Protein AF-A0A077SKL1-F1 (afdb_monomer)

Radius of gyration: 26.71 Å; Cα contacts (8 Å, |Δi|>4): 174; chains: 1; bounding box: 67×35×98 Å

Nearest PDB structures (foldseek):
  1xg5-assembly2_A  TM=5.341E-01  e=1.442E+00  Homo sapiens
  6cdw-assembly1_A  TM=3.557E-01  e=3.186E+00  Legionella pneumophila s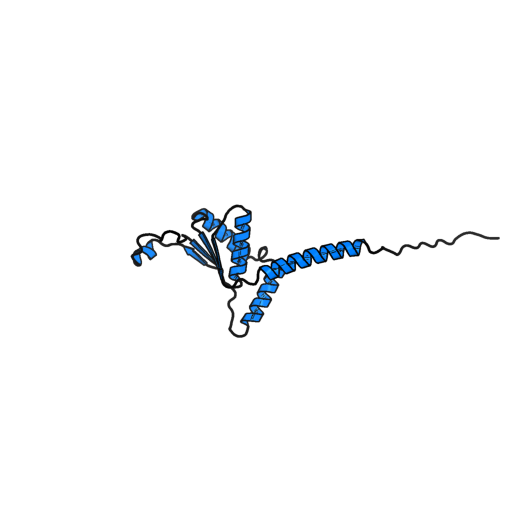ubsp. pneumophila str. Philadelphia 1
  4fc7-assembly1_D  TM=5.049E-01  e=9.794E+00  Homo sapiens

pLDDT: mean 76.91, std 17.34, range [35.03, 97.06]

Secondary structure (DSSP, 8-state):
-EEEE--HHHHHHTT--SPPTT--SEEEEE------TTTHHHHHHHHHHHHHHHTGGGSHHHHHHHHHHHHHHHHH-GGGEEEEEETHHHHHHHHHHHHHHTTT---EEEEES---HHHHHHHHHHHHHHHHHHHHHHTTS---------------

Structure (mmCIF, N/CA/C/O backbone):
data_AF-A0A077SKL1-F1
#
_entry.id   AF-A0A077SKL1-F1
#
loop_
_atom_site.group_PDB
_atom_site.id
_atom_site.type_symbol
_atom_site.label_atom_id
_atom_site.label_alt_id
_atom_site.label_comp_id
_atom_site.label_asym_id
_atom_site.label_entity_id
_atom_site.label_seq_id
_atom_site.pdbx_PDB_ins_code
_atom_site.Cartn_x
_atom_site.Cartn_y
_atom_site.Cartn_z
_atom_site.occupancy
_atom_site.B_iso_or_equiv
_atom_site.auth_seq_id
_atom_site.auth_comp_id
_atom_site.auth_asym_id
_atom_site.auth_atom_id
_atom_site.pdbx_PDB_model_num
ATOM 1 N N . GLY A 1 1 ? 4.572 4.914 1.305 1.00 86.12 1 GLY A N 1
ATOM 2 C CA . GLY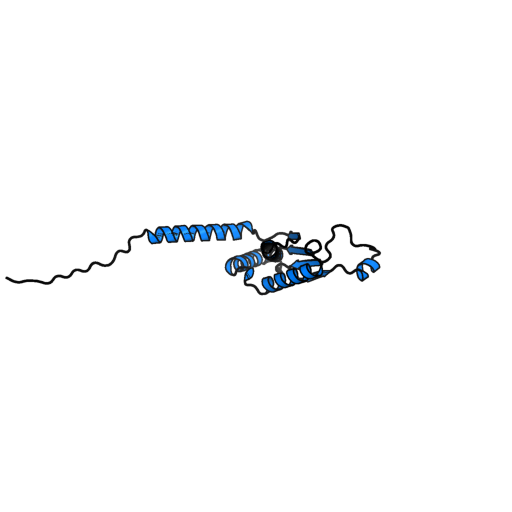 A 1 1 ? 4.305 3.812 0.363 1.00 86.12 1 GLY A CA 1
ATOM 3 C C . GLY A 1 1 ? 4.902 4.177 -0.973 1.00 86.12 1 GLY A C 1
ATOM 4 O O . GLY A 1 1 ? 5.556 5.210 -1.044 1.00 86.12 1 GLY A O 1
ATOM 5 N N . ALA A 1 2 ? 4.683 3.362 -1.992 1.00 93.50 2 ALA A N 1
ATOM 6 C CA . ALA A 1 2 ? 5.083 3.644 -3.366 1.00 93.50 2 ALA A CA 1
ATOM 7 C C . ALA A 1 2 ? 3.962 3.228 -4.323 1.00 93.50 2 ALA A C 1
ATOM 9 O O . ALA A 1 2 ? 3.214 2.302 -4.012 1.00 93.50 2 ALA A O 1
ATOM 10 N N . ILE A 1 3 ? 3.860 3.906 -5.464 1.00 94.19 3 ILE A N 1
ATOM 11 C CA . ILE A 1 3 ? 3.036 3.471 -6.593 1.00 94.19 3 ILE A CA 1
ATOM 12 C C . ILE A 1 3 ? 4.001 2.925 -7.639 1.00 94.19 3 ILE A C 1
ATOM 14 O O . ILE A 1 3 ? 4.903 3.635 -8.078 1.00 94.19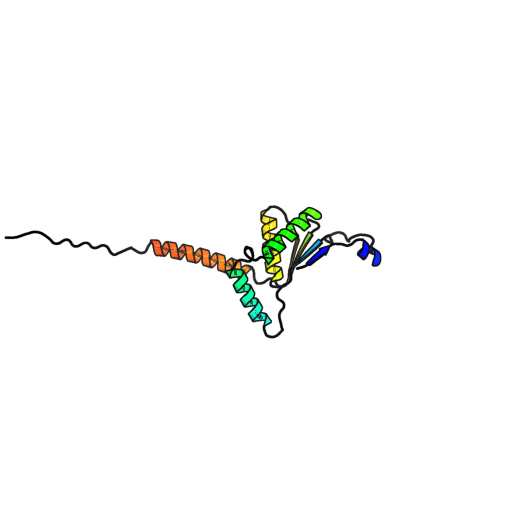 3 ILE A O 1
ATOM 18 N N . LEU A 1 4 ? 3.833 1.658 -7.990 1.00 93.25 4 LEU A N 1
ATOM 19 C CA . LEU A 1 4 ? 4.620 0.979 -9.011 1.00 93.25 4 LEU A CA 1
ATOM 20 C C . LEU A 1 4 ? 3.748 0.872 -10.254 1.00 93.25 4 LEU A C 1
ATOM 22 O O . LEU A 1 4 ? 2.787 0.107 -10.253 1.00 93.25 4 LEU A O 1
ATOM 26 N N . GLU A 1 5 ? 4.043 1.668 -11.276 1.00 93.19 5 GLU A N 1
ATOM 27 C CA . GLU A 1 5 ? 3.313 1.648 -12.542 1.00 93.19 5 GLU A CA 1
ATOM 28 C C . GLU A 1 5 ? 4.036 0.766 -13.567 1.00 93.19 5 GLU A C 1
ATOM 30 O O . GLU A 1 5 ? 5.263 0.690 -13.591 1.00 93.19 5 GLU A O 1
ATOM 35 N N . TRP A 1 6 ? 3.270 0.105 -14.433 1.00 86.94 6 TRP A N 1
ATOM 36 C CA . TRP A 1 6 ? 3.812 -0.622 -15.573 1.00 86.94 6 TRP A CA 1
ATOM 37 C C . TRP A 1 6 ? 4.412 0.363 -16.576 1.00 86.94 6 TRP A C 1
ATOM 39 O O . TRP A 1 6 ? 3.680 1.068 -17.279 1.00 86.94 6 TRP A O 1
ATOM 49 N N . ASP A 1 7 ? 5.736 0.358 -16.679 1.00 86.62 7 ASP A N 1
ATOM 50 C CA . ASP A 1 7 ? 6.466 1.126 -17.676 1.00 86.62 7 ASP A CA 1
ATOM 51 C C . ASP A 1 7 ? 6.728 0.273 -18.925 1.00 86.62 7 ASP A C 1
ATOM 53 O O . ASP A 1 7 ? 7.430 -0.739 -18.891 1.00 86.62 7 ASP A O 1
ATOM 57 N N . ARG A 1 8 ? 6.154 0.698 -20.057 1.00 80.94 8 ARG A N 1
ATOM 58 C CA . ARG A 1 8 ? 6.358 0.036 -21.352 1.00 80.94 8 ARG A CA 1
ATOM 59 C C . ARG A 1 8 ? 7.793 0.179 -21.852 1.00 80.94 8 ARG A C 1
ATOM 61 O O . ARG A 1 8 ? 8.277 -0.742 -22.498 1.00 80.94 8 ARG A O 1
ATOM 68 N N . SER A 1 9 ? 8.454 1.299 -21.577 1.00 80.94 9 SER A N 1
ATOM 69 C CA . SER A 1 9 ? 9.823 1.549 -22.033 1.00 80.94 9 SER A CA 1
ATOM 70 C C . SER A 1 9 ? 10.808 0.644 -21.299 1.00 80.94 9 SER A C 1
ATOM 72 O O . SER A 1 9 ? 11.635 -0.000 -21.940 1.00 80.94 9 SER A O 1
ATOM 74 N N . ALA A 1 10 ? 10.661 0.523 -19.975 1.00 80.69 10 ALA A N 1
ATOM 75 C CA . ALA A 1 10 ? 11.437 -0.422 -19.174 1.00 80.69 10 ALA A CA 1
ATOM 76 C C . ALA A 1 10 ? 11.170 -1.880 -19.588 1.00 80.69 10 ALA A C 1
ATOM 78 O O . ALA A 1 10 ? 12.108 -2.640 -19.791 1.00 80.69 10 ALA A O 1
ATOM 79 N N . ALA A 1 11 ? 9.905 -2.256 -19.811 1.00 81.19 11 ALA A N 1
ATOM 80 C CA . ALA A 1 11 ? 9.553 -3.607 -20.254 1.00 81.19 11 ALA A CA 1
ATOM 81 C C . ALA A 1 11 ? 10.190 -3.983 -21.606 1.00 81.19 11 ALA A C 1
ATOM 83 O O . ALA A 1 11 ? 10.652 -5.109 -21.779 1.00 81.19 11 ALA A O 1
ATOM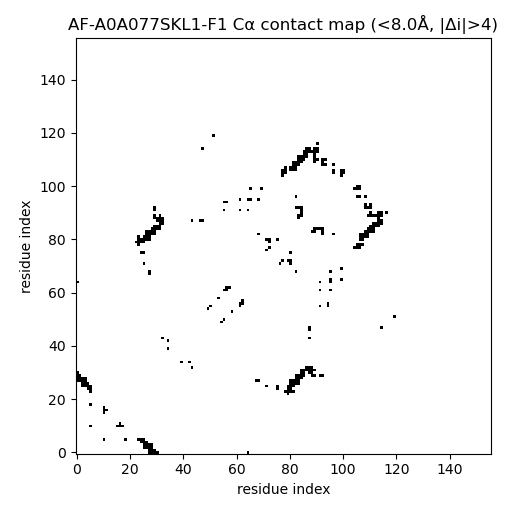 84 N N . LEU A 1 12 ? 10.255 -3.046 -22.559 1.00 81.31 12 LEU A N 1
ATOM 85 C CA . LEU A 1 12 ? 10.891 -3.281 -23.859 1.00 81.31 12 LEU A CA 1
ATOM 86 C C . LEU A 1 12 ? 12.411 -3.456 -23.757 1.00 81.31 12 LEU A C 1
ATOM 88 O O . LEU A 1 12 ? 12.966 -4.228 -24.538 1.00 81.31 12 LEU A O 1
ATOM 92 N N . ALA A 1 13 ? 13.070 -2.789 -22.803 1.00 82.69 13 ALA A N 1
ATOM 93 C CA . ALA A 1 13 ? 14.499 -2.983 -22.544 1.00 82.69 13 ALA A CA 1
ATOM 94 C C . ALA A 1 13 ? 14.814 -4.422 -22.091 1.00 82.69 13 ALA A C 1
ATOM 96 O O . ALA A 1 13 ? 15.864 -4.956 -22.439 1.00 82.69 13 ALA A O 1
ATOM 97 N N . ASP A 1 14 ? 13.861 -5.068 -21.415 1.00 81.81 14 ASP A N 1
ATOM 98 C CA . ASP A 1 14 ? 13.936 -6.467 -20.978 1.00 81.81 14 ASP A CA 1
ATOM 99 C C . ASP A 1 14 ? 13.301 -7.453 -21.985 1.00 81.81 14 ASP A C 1
ATOM 101 O O . ASP A 1 14 ? 13.015 -8.602 -21.646 1.00 81.81 14 ASP A O 1
ATOM 105 N N . PHE A 1 15 ? 13.047 -7.023 -23.230 1.00 81.38 15 PHE A N 1
ATOM 106 C CA . PHE A 1 15 ? 12.377 -7.806 -24.284 1.00 81.38 15 PHE A CA 1
ATOM 107 C C . PHE A 1 15 ? 10.959 -8.301 -23.925 1.00 81.38 15 PHE A C 1
ATOM 109 O O . PHE A 1 15 ? 10.426 -9.224 -24.549 1.00 81.38 15 PHE A O 1
ATOM 116 N N . ILE A 1 16 ? 10.292 -7.660 -22.963 1.00 81.75 16 ILE A N 1
ATOM 117 C CA . ILE A 1 16 ? 8.905 -7.950 -22.589 1.00 81.75 16 ILE A CA 1
ATOM 118 C C . ILE A 1 16 ? 7.970 -7.137 -23.493 1.00 81.75 16 ILE A C 1
ATOM 120 O O . ILE A 1 16 ? 7.620 -5.990 -23.217 1.00 81.75 16 ILE A O 1
ATOM 124 N N . LEU A 1 17 ? 7.548 -7.756 -24.598 1.00 74.69 17 LEU A N 1
ATOM 125 C CA . LEU A 1 17 ? 6.754 -7.106 -25.650 1.00 74.69 17 LEU A CA 1
ATOM 126 C C . LEU A 1 17 ? 5.348 -6.682 -25.189 1.00 74.69 17 LEU A C 1
ATOM 128 O O . LEU A 1 17 ? 4.796 -5.692 -25.668 1.00 74.69 17 LEU A O 1
ATOM 132 N N . MET A 1 18 ? 4.742 -7.441 -24.273 1.00 79.62 18 MET A N 1
ATOM 133 C CA . MET A 1 18 ? 3.385 -7.202 -23.782 1.00 79.62 18 MET A CA 1
ATOM 134 C C . MET A 1 18 ? 3.293 -7.488 -22.283 1.00 79.62 18 MET A C 1
ATOM 136 O O . MET A 1 18 ? 3.898 -8.434 -21.783 1.00 79.62 18 MET A O 1
ATOM 140 N N . ARG A 1 19 ? 2.496 -6.682 -21.566 1.00 84.88 19 ARG A N 1
ATOM 141 C CA . ARG A 1 19 ? 2.170 -6.933 -20.155 1.00 84.88 19 ARG A CA 1
ATOM 142 C C . ARG A 1 19 ? 1.509 -8.318 -20.035 1.00 84.88 19 ARG A C 1
ATOM 144 O O . ARG A 1 19 ? 0.530 -8.544 -20.751 1.00 84.88 19 ARG A O 1
ATOM 151 N N . PRO A 1 20 ? 1.975 -9.201 -19.132 1.00 83.31 20 PRO A N 1
ATOM 152 C CA . PRO A 1 20 ? 1.363 -10.509 -18.919 1.00 83.31 20 PRO A CA 1
ATOM 153 C C . PRO A 1 20 ? -0.139 -10.407 -18.632 1.00 83.31 20 PRO A C 1
ATOM 155 O O . PRO A 1 20 ? -0.596 -9.485 -17.948 1.00 83.31 20 PRO A O 1
ATOM 158 N N . SER A 1 21 ? -0.915 -11.365 -19.138 1.00 81.88 21 SER A N 1
ATOM 159 C CA . SER A 1 21 ? -2.351 -11.440 -18.868 1.00 81.88 21 SER A CA 1
ATOM 160 C C . SER A 1 21 ? -2.599 -11.577 -17.365 1.00 81.88 21 SER A C 1
ATOM 162 O O . SER A 1 21 ? -2.063 -12.483 -16.733 1.00 81.88 21 SER A O 1
ATOM 164 N N . GLY A 1 22 ? -3.411 -10.683 -16.799 1.00 82.19 22 GLY A N 1
ATOM 165 C CA . GLY A 1 22 ? -3.726 -10.669 -15.367 1.00 82.19 22 GLY A CA 1
ATOM 166 C C . GLY A 1 22 ? -2.765 -9.855 -14.494 1.00 82.19 22 GLY A C 1
ATOM 167 O O . GLY A 1 22 ? -3.073 -9.630 -13.331 1.00 82.19 22 GLY A O 1
ATOM 168 N N . ALA A 1 23 ? -1.645 -9.346 -15.023 1.00 87.81 23 ALA A N 1
ATOM 169 C CA . ALA A 1 23 ? -0.776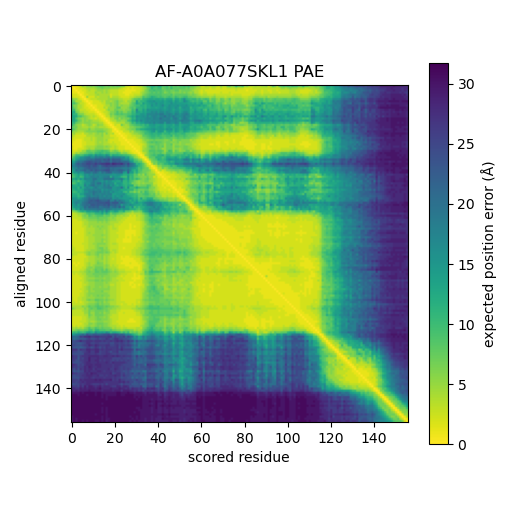 -8.460 -14.248 1.00 87.81 23 ALA A CA 1
ATOM 170 C C . ALA A 1 23 ? -1.409 -7.060 -14.096 1.00 87.81 23 ALA A C 1
ATOM 172 O O . ALA A 1 23 ? -1.885 -6.505 -15.092 1.00 87.81 23 ALA A O 1
ATOM 173 N N . PRO A 1 24 ? -1.390 -6.434 -12.906 1.00 92.50 24 PRO A N 1
ATOM 174 C CA . PRO A 1 24 ? -1.894 -5.073 -12.719 1.00 92.50 24 PRO A CA 1
ATOM 175 C C . PRO A 1 24 ? -1.035 -4.044 -13.479 1.00 92.50 24 PRO A C 1
ATOM 177 O O . PRO A 1 24 ? 0.148 -4.258 -13.735 1.00 92.50 24 PRO A O 1
ATOM 180 N N . ARG A 1 25 ? -1.628 -2.906 -13.860 1.00 93.25 25 ARG A N 1
ATOM 181 C CA . ARG A 1 25 ? -0.896 -1.733 -14.386 1.00 93.25 25 ARG A CA 1
ATOM 182 C C . ARG A 1 25 ? -0.305 -0.878 -13.291 1.00 93.25 25 ARG A C 1
ATOM 184 O O . ARG A 1 25 ? 0.648 -0.163 -13.572 1.00 93.25 25 ARG A O 1
ATOM 191 N N . ALA A 1 26 ? -0.889 -0.895 -12.102 1.00 95.69 26 ALA A N 1
ATOM 192 C CA . ALA A 1 26 ? -0.368 -0.144 -10.981 1.00 95.69 26 ALA A CA 1
ATOM 193 C C . ALA A 1 26 ? -0.528 -0.922 -9.679 1.00 95.69 26 ALA A C 1
ATOM 195 O O . ALA A 1 26 ? -1.574 -1.520 -9.421 1.00 95.69 26 ALA A O 1
ATOM 196 N N . VAL A 1 27 ? 0.509 -0.876 -8.850 1.00 96.50 27 VAL A N 1
ATOM 197 C CA . VAL A 1 27 ? 0.509 -1.455 -7.509 1.00 96.50 27 VAL A CA 1
ATOM 198 C C . VAL A 1 27 ? 0.769 -0.355 -6.497 1.00 96.50 27 VAL A C 1
ATOM 200 O O . VAL A 1 27 ? 1.840 0.253 -6.495 1.00 96.50 27 VAL A O 1
ATOM 203 N N . LEU A 1 28 ? -0.187 -0.113 -5.604 1.00 96.81 28 LEU A N 1
ATOM 204 C CA . LEU A 1 28 ? 0.030 0.741 -4.441 1.00 96.81 28 LEU A CA 1
ATOM 205 C C . LEU A 1 28 ? 0.607 -0.105 -3.302 1.00 96.81 28 LEU A C 1
ATOM 207 O O . LEU A 1 28 ? -0.109 -0.857 -2.643 1.00 96.81 28 LEU A O 1
ATOM 211 N N . ALA A 1 29 ? 1.904 0.028 -3.048 1.00 96.19 29 ALA A N 1
ATOM 212 C CA . ALA A 1 29 ? 2.609 -0.692 -1.996 1.00 96.19 29 ALA A CA 1
ATOM 213 C C . ALA A 1 29 ? 2.719 0.157 -0.720 1.00 96.19 29 ALA A C 1
ATOM 215 O O . ALA A 1 29 ? 3.398 1.191 -0.670 1.00 96.19 29 ALA A O 1
ATOM 216 N N . LEU A 1 30 ? 2.072 -0.287 0.355 1.00 92.56 30 LEU A N 1
ATOM 217 C CA . LEU A 1 30 ? 2.107 0.357 1.660 1.00 92.56 30 LEU A CA 1
ATOM 218 C C . LEU A 1 30 ? 3.129 -0.319 2.570 1.00 92.56 30 LEU A C 1
ATOM 220 O O . LEU A 1 30 ? 3.070 -1.508 2.883 1.00 92.56 30 LEU A O 1
ATOM 224 N N . ARG A 1 31 ? 4.086 0.488 3.020 1.00 87.44 31 ARG A N 1
ATOM 225 C CA . ARG A 1 31 ? 5.150 0.052 3.914 1.00 87.44 31 ARG A CA 1
ATOM 226 C C . ARG A 1 31 ? 4.610 -0.143 5.331 1.00 87.44 31 ARG A C 1
ATOM 228 O O . ARG A 1 31 ? 3.879 0.714 5.828 1.00 87.44 31 ARG A O 1
ATOM 235 N N . GLY A 1 32 ? 5.027 -1.227 5.981 1.00 79.69 32 GLY A N 1
ATOM 236 C CA . GLY A 1 32 ? 4.918 -1.373 7.431 1.00 79.69 32 GLY A CA 1
ATOM 237 C C . GLY A 1 32 ? 5.967 -0.557 8.193 1.00 79.69 32 GLY A C 1
ATOM 238 O O . GLY A 1 32 ? 6.658 0.289 7.621 1.00 79.69 32 GLY A O 1
ATOM 239 N N . THR A 1 33 ? 6.086 -0.811 9.491 1.00 70.62 33 THR A N 1
ATOM 240 C CA . THR A 1 33 ? 7.048 -0.136 10.372 1.00 70.62 33 THR A CA 1
ATOM 241 C C . THR A 1 33 ? 8.483 -0.546 10.036 1.00 70.62 33 THR A C 1
ATOM 243 O O . THR A 1 33 ? 8.755 -1.702 9.707 1.00 70.62 33 THR A O 1
ATOM 246 N N . LEU A 1 34 ? 9.412 0.412 10.086 1.00 62.25 34 LEU A N 1
ATOM 247 C CA . LEU A 1 34 ? 10.851 0.155 10.021 1.00 62.25 34 LEU A CA 1
ATOM 248 C C . LEU A 1 34 ? 11.336 -0.328 11.383 1.00 62.25 34 LEU A C 1
ATOM 250 O O . LEU A 1 34 ? 11.560 0.483 12.274 1.00 62.25 34 LEU A O 1
ATOM 254 N N . LEU A 1 35 ? 11.486 -1.636 11.543 1.00 57.41 35 LEU A N 1
ATOM 255 C CA . LEU A 1 35 ? 11.819 -2.229 12.833 1.00 57.41 35 LEU A CA 1
ATOM 256 C C . LEU A 1 35 ? 13.317 -2.541 12.915 1.00 57.41 35 LEU A C 1
ATOM 258 O O . LEU A 1 35 ? 13.875 -3.160 12.008 1.00 57.41 35 LEU A O 1
ATOM 262 N N . LYS A 1 36 ? 13.967 -2.142 14.015 1.00 56.16 36 LYS A N 1
ATOM 263 C CA . LYS A 1 36 ? 15.286 -2.664 14.409 1.00 56.16 36 LYS A CA 1
ATOM 264 C C . LYS A 1 36 ? 15.073 -3.945 15.228 1.00 56.16 36 LYS A C 1
ATOM 266 O O . LYS A 1 36 ? 14.157 -4.025 16.041 1.00 56.16 36 LYS A O 1
ATOM 271 N N . THR A 1 37 ? 15.925 -4.948 15.025 1.00 58.47 37 THR A N 1
ATOM 272 C CA . THR A 1 37 ? 15.742 -6.345 15.468 1.00 58.47 37 THR A CA 1
ATOM 273 C C . THR A 1 37 ? 15.326 -6.578 16.937 1.00 58.47 37 THR A C 1
ATOM 275 O O . THR A 1 37 ? 14.533 -7.492 17.155 1.00 58.47 37 THR A O 1
ATOM 278 N N . PRO A 1 38 ? 15.758 -5.798 17.953 1.00 61.56 38 PRO A N 1
ATOM 279 C CA . PRO A 1 38 ? 15.349 -6.073 19.335 1.00 61.56 38 PRO A CA 1
ATOM 280 C C . PRO A 1 38 ? 13.951 -5.549 19.719 1.00 61.56 38 PRO A C 1
ATOM 282 O O . PRO A 1 38 ? 13.380 -6.044 20.688 1.00 61.56 38 PRO A O 1
ATOM 285 N N . THR A 1 39 ? 13.373 -4.579 18.998 1.00 63.31 39 THR A N 1
ATOM 286 C CA . THR A 1 39 ? 12.100 -3.926 19.386 1.00 63.31 39 THR A CA 1
ATOM 287 C C . THR A 1 39 ? 10.898 -4.359 18.549 1.00 63.31 39 THR A C 1
ATOM 289 O O . THR A 1 39 ? 9.777 -3.966 18.855 1.00 63.31 39 THR A O 1
ATOM 292 N N . ILE A 1 40 ? 11.104 -5.251 17.569 1.00 60.72 40 ILE A N 1
ATOM 293 C CA . ILE A 1 40 ? 10.105 -5.706 16.583 1.00 60.72 40 ILE A CA 1
ATOM 294 C C . ILE A 1 40 ? 8.717 -5.949 17.190 1.00 60.72 40 ILE A C 1
ATOM 296 O O . ILE A 1 40 ? 7.735 -5.395 16.706 1.00 60.72 40 ILE A O 1
ATOM 300 N N . ARG A 1 41 ? 8.612 -6.784 18.234 1.00 62.50 41 ARG A N 1
ATOM 301 C CA . ARG A 1 41 ? 7.305 -7.147 18.808 1.00 62.50 41 ARG A CA 1
ATOM 302 C C . ARG A 1 41 ? 6.641 -5.993 19.553 1.00 62.50 41 ARG A C 1
ATOM 304 O O . ARG A 1 41 ? 5.429 -5.856 19.461 1.00 62.50 41 ARG A O 1
ATOM 311 N N . ARG A 1 42 ? 7.429 -5.183 20.261 1.00 68.75 42 ARG A N 1
ATOM 312 C CA . ARG A 1 42 ? 6.922 -4.086 21.089 1.00 68.75 42 ARG A CA 1
ATOM 313 C C . ARG A 1 42 ? 6.456 -2.924 20.221 1.00 68.75 42 ARG A C 1
ATOM 315 O O . ARG A 1 42 ? 5.320 -2.504 20.360 1.00 68.75 42 ARG A O 1
ATOM 322 N N . ASP A 1 43 ? 7.261 -2.530 19.238 1.00 69.25 43 ASP A N 1
ATOM 323 C CA . ASP A 1 43 ? 6.892 -1.491 18.272 1.00 69.25 43 ASP A CA 1
ATOM 324 C C . ASP A 1 43 ? 5.655 -1.906 17.461 1.00 69.25 43 ASP A C 1
ATOM 326 O O . ASP A 1 43 ? 4.778 -1.089 17.212 1.00 69.25 43 ASP A O 1
ATOM 330 N N . MET A 1 44 ? 5.536 -3.189 17.086 1.00 65.31 44 MET A N 1
ATOM 331 C CA . MET A 1 44 ? 4.326 -3.700 16.432 1.00 65.31 44 MET A CA 1
ATOM 332 C C . MET A 1 44 ? 3.089 -3.643 17.332 1.00 65.31 44 MET A C 1
ATOM 334 O O . MET A 1 44 ? 2.003 -3.339 16.841 1.00 65.31 44 MET A O 1
ATOM 338 N N . GLU A 1 45 ? 3.225 -3.978 18.615 1.00 68.69 45 GLU A N 1
ATOM 339 C CA . GLU A 1 45 ? 2.126 -3.936 19.581 1.00 68.69 45 GLU A CA 1
ATOM 340 C C . GLU A 1 45 ? 1.706 -2.497 19.896 1.00 68.69 45 GLU A C 1
ATOM 342 O O . GLU A 1 45 ? 0.512 -2.199 19.899 1.00 68.69 45 GLU A O 1
ATOM 347 N N . ASP A 1 46 ? 2.669 -1.594 20.059 1.00 69.62 46 ASP A N 1
ATOM 348 C CA . ASP A 1 46 ? 2.439 -0.169 20.291 1.00 69.62 46 ASP A CA 1
ATOM 349 C C . ASP A 1 46 ? 1.828 0.504 19.061 1.00 69.62 46 ASP A C 1
ATOM 351 O O . ASP A 1 46 ? 0.825 1.211 19.182 1.00 69.62 46 ASP A O 1
ATOM 355 N N . ASP A 1 47 ? 2.347 0.215 17.864 1.00 68.69 47 ASP A N 1
ATOM 356 C CA . ASP A 1 47 ? 1.746 0.665 16.611 1.00 68.69 47 ASP A CA 1
ATOM 357 C C . ASP A 1 47 ? 0.323 0.124 16.488 1.00 68.69 47 ASP A C 1
ATOM 359 O O . ASP A 1 47 ? -0.586 0.873 16.152 1.00 68.69 47 ASP A O 1
ATOM 363 N N . LEU A 1 48 ? 0.081 -1.155 16.793 1.00 65.25 48 LEU A N 1
ATOM 364 C CA . LEU A 1 48 ? -1.260 -1.736 16.730 1.00 65.25 48 LEU A CA 1
ATOM 365 C C . LEU A 1 48 ? -2.213 -1.091 17.738 1.00 65.25 48 LEU A C 1
ATOM 367 O O . LEU A 1 48 ? -3.363 -0.808 17.392 1.00 65.25 48 LEU A O 1
ATOM 371 N N . ARG A 1 49 ? -1.753 -0.842 18.964 1.00 66.94 49 ARG A N 1
ATOM 372 C CA . ARG A 1 49 ? -2.521 -0.138 19.992 1.00 66.94 49 ARG A CA 1
ATOM 373 C C . ARG A 1 49 ? -2.855 1.270 19.524 1.00 66.94 49 ARG A C 1
ATOM 375 O O . ARG A 1 49 ? -4.015 1.661 19.603 1.00 66.94 49 ARG A O 1
ATOM 382 N N . PHE A 1 50 ? -1.885 1.986 18.966 1.00 65.81 50 PHE A N 1
ATOM 383 C CA . PHE A 1 50 ? -2.089 3.294 18.356 1.00 65.81 50 PHE A CA 1
ATOM 384 C C . PHE A 1 50 ? -3.114 3.219 17.217 1.00 65.81 50 PHE A C 1
ATOM 386 O O . PHE A 1 50 ? -4.097 3.949 17.228 1.00 65.81 50 PHE A O 1
ATOM 393 N N . LEU A 1 51 ? -2.985 2.275 16.282 1.00 64.00 51 LEU A N 1
ATOM 394 C CA . LEU A 1 51 ? -3.941 2.095 15.183 1.00 64.00 51 LEU A CA 1
ATOM 395 C C . LEU A 1 51 ? -5.367 1.784 15.654 1.00 64.00 51 LEU A C 1
ATOM 397 O O . LEU A 1 51 ? -6.332 2.209 15.009 1.00 64.00 51 LEU A O 1
ATOM 401 N N . ALA A 1 52 ? -5.496 0.972 16.704 1.00 61.44 52 ALA A N 1
ATOM 402 C CA . ALA A 1 52 ? -6.776 0.556 17.261 1.00 61.44 52 ALA A CA 1
ATOM 403 C C . ALA A 1 52 ? -7.442 1.687 18.053 1.00 61.44 52 ALA A C 1
ATOM 405 O O . ALA A 1 52 ? -8.664 1.822 17.990 1.00 61.44 52 ALA A O 1
ATOM 406 N N . TRP A 1 53 ? -6.649 2.498 18.757 1.00 62.53 53 TRP A N 1
ATOM 407 C CA . TRP A 1 53 ? -7.123 3.576 19.624 1.00 62.53 53 TRP A CA 1
ATOM 408 C C . TRP A 1 53 ? -7.380 4.885 18.863 1.00 62.53 53 TRP A C 1
ATOM 410 O O . TRP A 1 53 ? -8.430 5.491 19.041 1.00 62.53 53 TRP A O 1
ATOM 420 N N . GLU A 1 54 ? -6.480 5.281 17.957 1.00 59.84 54 GLU A N 1
ATOM 421 C CA . GLU A 1 54 ? -6.588 6.507 17.141 1.00 59.84 54 GLU A CA 1
ATOM 422 C C . GLU A 1 54 ? -7.384 6.306 15.842 1.00 59.84 54 GLU A C 1
ATOM 424 O O . GLU A 1 54 ? -7.705 7.269 15.155 1.00 59.84 54 GLU A O 1
ATOM 429 N N . SER A 1 55 ? -7.763 5.065 15.509 1.00 58.28 55 SER A N 1
ATOM 430 C CA . SER A 1 55 ? -8.407 4.688 14.246 1.00 58.28 55 SER A CA 1
ATOM 431 C C . SER A 1 55 ? -7.583 5.118 13.026 1.00 58.28 55 SER A C 1
ATOM 433 O O . SER A 1 55 ? -7.574 6.274 12.629 1.00 58.28 55 SER A O 1
ATOM 435 N N . LEU A 1 56 ? -6.984 4.152 12.324 1.00 60.47 56 LEU A N 1
ATOM 436 C CA . LEU A 1 56 ? -6.305 4.321 11.022 1.00 60.47 56 LEU A CA 1
ATOM 437 C C . LEU A 1 56 ? -6.903 5.412 10.104 1.00 60.47 56 LEU A C 1
ATOM 439 O O . LEU A 1 56 ? -6.140 6.183 9.527 1.00 60.47 56 LEU A O 1
ATOM 443 N N . LYS A 1 57 ? -8.240 5.517 10.026 1.00 60.03 57 LYS A N 1
ATOM 444 C CA . LYS A 1 57 ? -8.979 6.543 9.268 1.00 60.03 57 LYS A CA 1
ATOM 445 C C . LYS A 1 57 ? -8.626 8.005 9.584 1.00 60.03 57 LYS A C 1
ATOM 447 O O . LYS A 1 57 ? -8.834 8.846 8.719 1.00 60.03 57 LYS A O 1
ATOM 452 N N . GLY A 1 58 ? -8.152 8.310 10.791 1.00 63.56 58 GLY A N 1
ATOM 453 C CA . GLY A 1 58 ? -7.779 9.661 11.224 1.00 63.56 58 GLY A CA 1
ATOM 454 C C . GLY A 1 58 ? -6.334 10.038 10.897 1.00 63.56 58 GLY A C 1
ATOM 455 O O . GLY A 1 58 ? -5.954 11.198 11.017 1.00 63.56 58 GLY A O 1
ATOM 456 N N . SER A 1 59 ? -5.513 9.081 10.458 1.00 73.75 59 SER A N 1
ATOM 457 C CA . SER A 1 59 ? -4.107 9.350 10.164 1.00 73.75 59 SER A CA 1
ATOM 458 C C . SER A 1 59 ? -3.912 9.976 8.780 1.00 73.75 59 SER A C 1
ATOM 460 O O . SER A 1 59 ? -4.520 9.553 7.795 1.00 73.75 59 SER A O 1
ATOM 462 N N . VAL A 1 60 ? -2.956 10.905 8.671 1.00 81.56 60 VAL A N 1
ATOM 463 C CA . VAL A 1 60 ? -2.534 11.497 7.385 1.00 81.56 60 VAL A CA 1
ATOM 464 C C . VAL A 1 60 ? -2.157 10.410 6.373 1.00 81.56 60 VAL A C 1
ATOM 466 O O . VAL A 1 60 ? -2.521 10.482 5.203 1.00 81.56 60 VAL A O 1
ATOM 469 N N . ARG A 1 61 ? -1.490 9.342 6.835 1.00 83.62 61 ARG A N 1
ATOM 470 C CA . ARG A 1 61 ? -1.096 8.203 5.992 1.00 83.62 61 ARG A CA 1
ATOM 471 C C . ARG A 1 61 ? -2.289 7.491 5.357 1.00 83.62 61 ARG A C 1
ATOM 473 O O . ARG A 1 61 ? -2.175 7.057 4.215 1.00 83.62 61 ARG A O 1
ATOM 480 N N . TYR A 1 62 ? -3.404 7.360 6.073 1.00 87.06 62 TYR A N 1
ATOM 481 C CA . TYR A 1 62 ? -4.616 6.752 5.529 1.00 87.06 62 TYR A CA 1
ATOM 482 C C . TYR A 1 62 ? -5.255 7.643 4.470 1.00 87.06 62 TYR A C 1
ATOM 484 O O . TYR A 1 62 ? -5.566 7.145 3.392 1.00 87.06 62 TYR A O 1
ATOM 492 N N . SER A 1 63 ? -5.416 8.938 4.753 1.00 89.12 63 SER A N 1
ATOM 493 C CA . SER A 1 63 ? -6.035 9.877 3.811 1.00 89.12 63 SER A CA 1
ATOM 494 C C . SER A 1 63 ? -5.242 9.950 2.509 1.00 89.12 63 SER A C 1
ATOM 496 O O . SER A 1 63 ? -5.812 9.759 1.439 1.00 89.12 63 SER A O 1
ATOM 498 N N . VAL A 1 64 ? -3.915 10.079 2.610 1.00 92.19 64 VAL A N 1
ATOM 499 C CA . VAL A 1 64 ? -3.013 10.084 1.449 1.00 92.19 64 VAL A CA 1
ATOM 500 C C . VAL A 1 64 ? -3.070 8.757 0.688 1.00 92.19 64 VAL A C 1
ATOM 502 O O . VAL A 1 64 ? -3.132 8.754 -0.536 1.00 92.19 64 VAL A O 1
ATOM 505 N N . ALA A 1 65 ? -3.076 7.611 1.378 1.00 93.31 65 ALA A N 1
ATOM 506 C CA . ALA A 1 65 ? -3.160 6.309 0.713 1.00 93.31 65 ALA A CA 1
ATOM 507 C C . ALA A 1 65 ? -4.514 6.084 0.020 1.00 93.31 65 ALA A C 1
ATOM 509 O O . ALA A 1 65 ? -4.559 5.486 -1.054 1.00 93.31 65 ALA A O 1
ATOM 510 N N . LEU A 1 66 ? -5.611 6.560 0.615 1.00 94.44 66 LEU A N 1
ATOM 511 C CA . LEU A 1 66 ? -6.946 6.486 0.029 1.00 94.44 66 LEU A CA 1
ATOM 512 C C . LEU A 1 66 ? -7.058 7.363 -1.217 1.00 94.44 66 LEU A C 1
ATOM 514 O O . LEU A 1 66 ? -7.581 6.903 -2.229 1.00 94.44 66 LEU A O 1
ATOM 518 N N . GLU A 1 67 ? -6.563 8.594 -1.155 1.00 95.19 67 GLU A N 1
ATOM 519 C CA . GLU A 1 67 ? -6.547 9.518 -2.289 1.00 95.19 67 GLU A CA 1
ATOM 520 C C . GLU A 1 67 ? -5.660 8.997 -3.426 1.00 95.19 67 GLU A C 1
ATOM 522 O O . GLU A 1 67 ? -6.100 8.929 -4.572 1.00 95.19 67 GLU A O 1
ATOM 527 N N . ALA A 1 68 ? -4.461 8.504 -3.100 1.00 96.25 68 ALA A N 1
ATOM 528 C CA . ALA A 1 68 ? -3.569 7.865 -4.061 1.00 96.25 68 ALA A CA 1
ATOM 529 C C . ALA A 1 68 ? -4.226 6.655 -4.739 1.00 96.25 68 ALA A C 1
ATOM 531 O O . ALA A 1 68 ? -4.135 6.503 -5.959 1.00 96.25 68 ALA A O 1
ATOM 532 N N . LEU A 1 69 ? -4.920 5.805 -3.970 1.00 96.31 69 LEU A N 1
ATOM 533 C CA . LEU A 1 69 ? -5.626 4.662 -4.538 1.00 96.31 69 LEU A CA 1
ATOM 534 C C . LEU A 1 69 ? -6.762 5.110 -5.463 1.00 96.31 69 LEU A C 1
ATOM 536 O O . LEU A 1 69 ? -6.879 4.575 -6.562 1.00 96.31 69 LEU A O 1
ATOM 540 N N . LYS A 1 70 ? -7.565 6.099 -5.051 1.00 96.81 70 LYS A N 1
ATOM 541 C CA . LYS A 1 70 ? -8.645 6.661 -5.877 1.00 96.81 70 LYS A CA 1
ATOM 542 C C . LYS A 1 70 ? -8.113 7.192 -7.204 1.00 96.81 70 LYS A C 1
ATOM 544 O O . LYS A 1 70 ? -8.566 6.738 -8.247 1.00 96.81 70 LYS A O 1
ATOM 549 N N . SER A 1 71 ? -7.093 8.046 -7.161 1.00 97.06 71 SER A N 1
ATOM 550 C CA . SER A 1 71 ? -6.482 8.626 -8.362 1.00 97.06 71 SER A CA 1
ATOM 551 C C . SER A 1 71 ? -5.901 7.553 -9.293 1.00 97.06 71 SER A C 1
ATOM 553 O O . SER A 1 71 ? -6.080 7.598 -10.510 1.00 97.06 71 SER A O 1
ATOM 555 N N . THR A 1 72 ? -5.268 6.520 -8.730 1.00 96.38 72 THR A N 1
ATOM 556 C CA . THR A 1 72 ? -4.713 5.409 -9.518 1.00 96.38 72 THR A CA 1
ATOM 557 C C . THR A 1 72 ? -5.820 4.583 -10.183 1.00 96.38 72 THR A C 1
ATOM 559 O O . THR A 1 72 ? -5.693 4.186 -11.342 1.00 96.38 72 THR A O 1
ATOM 562 N N . VAL A 1 73 ? -6.921 4.335 -9.470 1.00 96.62 73 VAL A N 1
ATOM 563 C CA . VAL A 1 73 ? -8.089 3.617 -9.997 1.00 96.62 73 VAL A CA 1
ATOM 564 C C . VAL A 1 73 ? -8.815 4.434 -11.063 1.00 96.62 73 VAL A C 1
ATOM 566 O O . VAL A 1 73 ? -9.213 3.861 -12.073 1.00 96.62 73 VAL A O 1
ATOM 569 N N . GLU A 1 74 ? -8.938 5.748 -10.897 1.00 96.50 74 GLU A N 1
ATOM 570 C CA . GLU A 1 74 ? -9.477 6.646 -11.929 1.00 96.50 74 GLU A CA 1
ATOM 571 C C . GLU A 1 74 ? -8.620 6.615 -13.202 1.00 96.50 74 GLU A C 1
ATOM 573 O O . GLU A 1 74 ? -9.153 6.566 -14.308 1.00 96.50 74 GLU A O 1
ATOM 578 N N . LYS A 1 75 ? -7.290 6.562 -13.058 1.00 95.75 75 LYS A N 1
ATOM 579 C CA . LYS A 1 75 ? -6.342 6.533 -14.182 1.00 95.75 75 LYS A CA 1
ATOM 580 C C . LYS A 1 75 ? -6.317 5.197 -14.934 1.00 95.75 75 LYS A C 1
ATOM 582 O O . LYS A 1 75 ? -6.176 5.187 -16.156 1.00 95.75 75 LYS A O 1
ATOM 587 N N . TYR A 1 76 ? -6.400 4.066 -14.228 1.00 94.06 76 TYR A N 1
ATOM 588 C CA . TYR A 1 76 ? -6.139 2.736 -14.807 1.00 94.06 76 TYR A CA 1
ATOM 589 C C . TYR A 1 76 ? -7.330 1.767 -14.795 1.00 94.06 76 TYR A C 1
ATOM 591 O O . TYR A 1 76 ? -7.281 0.725 -15.459 1.00 94.06 76 TYR A O 1
ATOM 599 N N . GLY A 1 77 ? -8.399 2.100 -14.077 1.00 94.81 77 GLY A N 1
ATOM 600 C CA . GLY A 1 77 ? -9.525 1.213 -13.805 1.00 94.81 77 GLY A CA 1
ATOM 601 C C . GLY A 1 77 ? -9.221 0.220 -12.683 1.00 94.81 77 GLY A C 1
ATOM 602 O O . GLY A 1 77 ? -8.097 -0.259 -12.531 1.00 94.81 77 GLY A O 1
ATOM 603 N N . SER A 1 78 ? -10.241 -0.129 -11.901 1.00 94.06 78 SER A N 1
ATOM 604 C CA . SER A 1 78 ? -10.074 -0.911 -10.670 1.00 94.06 78 SER A CA 1
ATOM 605 C C . SER A 1 78 ? -9.515 -2.321 -10.899 1.00 94.06 78 SER A C 1
ATOM 607 O O . SER A 1 78 ? -8.735 -2.802 -10.087 1.00 94.06 78 SER A O 1
ATOM 609 N N . PHE A 1 79 ? -9.826 -2.946 -12.040 1.00 93.19 79 PHE A N 1
ATOM 610 C CA . PHE A 1 79 ? -9.306 -4.265 -12.434 1.00 93.19 79 PHE A CA 1
ATOM 611 C C . PHE A 1 79 ? -7.826 -4.268 -12.845 1.00 93.19 79 PHE A C 1
ATOM 613 O O . PHE A 1 79 ? -7.241 -5.332 -13.011 1.00 93.19 79 PHE A O 1
ATOM 620 N N . ASN A 1 80 ? -7.213 -3.098 -13.050 1.00 95.06 80 ASN A N 1
ATOM 621 C CA . ASN A 1 80 ? -5.789 -2.984 -13.377 1.00 95.06 80 ASN A CA 1
ATOM 622 C C . ASN A 1 80 ? -4.968 -2.419 -12.213 1.00 95.06 80 ASN A C 1
ATOM 624 O O . ASN A 1 80 ? -3.803 -2.070 -12.410 1.00 95.06 80 ASN A O 1
ATOM 628 N N . VAL A 1 81 ? -5.556 -2.295 -11.027 1.00 96.38 81 VAL A N 1
ATOM 629 C CA . VAL A 1 81 ? -4.882 -1.763 -9.847 1.00 96.38 81 VAL A CA 1
ATOM 630 C C . VAL A 1 81 ? -4.940 -2.808 -8.751 1.00 96.38 81 VAL A C 1
ATOM 632 O O . VAL A 1 81 ? -5.979 -3.426 -8.534 1.00 96.38 81 VAL A O 1
ATOM 635 N N . CYS A 1 82 ? -3.839 -2.977 -8.031 1.00 96.19 82 CYS A N 1
ATOM 636 C CA . CYS A 1 82 ? -3.861 -3.687 -6.764 1.00 96.19 82 CYS A CA 1
ATOM 637 C C . CYS A 1 82 ? -3.202 -2.854 -5.665 1.00 96.19 82 CYS A C 1
ATOM 639 O O . CYS A 1 82 ? -2.381 -1.966 -5.911 1.00 96.19 82 CYS A O 1
ATOM 641 N N . ILE A 1 83 ? -3.598 -3.118 -4.428 1.00 97.00 83 ILE A N 1
ATOM 642 C CA . ILE A 1 83 ? -2.991 -2.537 -3.236 1.00 97.00 83 ILE A CA 1
ATOM 643 C C . ILE A 1 83 ? -2.347 -3.655 -2.426 1.00 97.00 83 ILE A C 1
ATOM 645 O O . ILE A 1 83 ? -2.931 -4.719 -2.234 1.00 97.00 83 ILE A O 1
ATOM 649 N N . ALA A 1 84 ? -1.134 -3.422 -1.944 1.00 96.00 84 ALA A N 1
ATOM 650 C CA . ALA A 1 84 ? -0.381 -4.398 -1.177 1.00 96.00 84 ALA A CA 1
ATOM 651 C C . ALA A 1 84 ? 0.205 -3.774 0.087 1.00 96.00 84 ALA A C 1
ATOM 653 O O . ALA A 1 84 ? 0.510 -2.581 0.127 1.00 96.00 84 ALA A O 1
ATOM 654 N N . GLY A 1 85 ? 0.413 -4.578 1.123 1.00 93.56 85 GLY A N 1
ATOM 655 C CA . GLY A 1 85 ? 1.137 -4.125 2.305 1.00 93.56 85 GLY A CA 1
ATOM 656 C C . GLY A 1 85 ? 1.598 -5.263 3.201 1.00 93.56 85 GLY A C 1
ATOM 657 O O . GLY A 1 85 ? 1.000 -6.336 3.207 1.00 93.56 85 GLY A O 1
ATOM 658 N N . HIS A 1 86 ? 2.656 -5.009 3.974 1.00 89.12 86 HIS A N 1
ATOM 659 C CA . HIS A 1 86 ? 3.191 -5.939 4.973 1.00 89.12 86 HIS A CA 1
ATOM 660 C C . HIS A 1 86 ? 3.043 -5.384 6.393 1.00 89.12 86 HIS A C 1
ATOM 662 O O . HIS A 1 86 ? 3.286 -4.190 6.608 1.00 89.12 86 HIS A O 1
ATOM 668 N N . SER A 1 87 ? 2.701 -6.239 7.364 1.00 85.31 87 SER A N 1
ATOM 669 C CA . SER A 1 87 ? 2.553 -5.873 8.780 1.00 85.31 87 SER A CA 1
ATOM 670 C C . SER A 1 87 ? 1.632 -4.654 8.920 1.00 85.31 87 SER A C 1
ATOM 672 O O . SER A 1 87 ? 0.513 -4.665 8.402 1.00 85.31 87 SER A O 1
ATOM 674 N N . LEU A 1 88 ? 2.094 -3.561 9.527 1.00 82.88 88 LEU A N 1
ATOM 675 C CA . LEU A 1 88 ? 1.349 -2.307 9.637 1.00 82.88 88 LEU A CA 1
ATOM 676 C C . LEU A 1 88 ? 0.787 -1.818 8.284 1.00 82.88 88 LEU A C 1
ATOM 678 O O . LEU A 1 88 ? -0.364 -1.388 8.203 1.00 82.88 88 LEU A O 1
ATOM 682 N N . GLY A 1 89 ? 1.563 -1.943 7.205 1.00 88.06 89 GLY A N 1
ATOM 683 C CA . GLY A 1 89 ? 1.152 -1.547 5.858 1.00 88.06 89 GLY A CA 1
ATOM 684 C C . GLY A 1 89 ?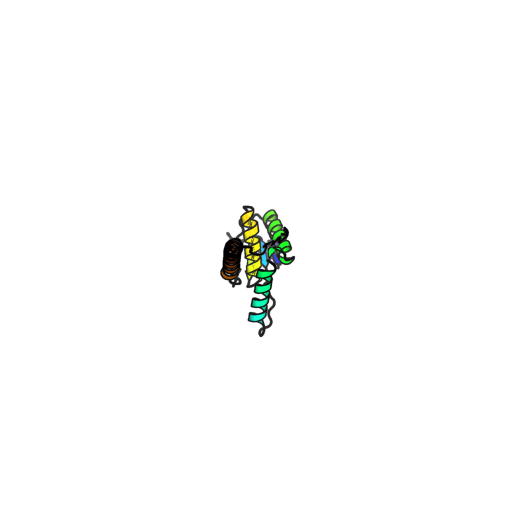 -0.022 -2.370 5.327 1.00 88.06 89 GLY A C 1
ATOM 685 O O . GLY A 1 89 ? -0.867 -1.835 4.614 1.00 88.06 89 GLY A O 1
ATOM 686 N N . ALA A 1 90 ? -0.132 -3.639 5.728 1.00 89.12 90 ALA A N 1
ATOM 687 C CA . ALA A 1 90 ? -1.275 -4.487 5.398 1.00 89.12 90 ALA A CA 1
ATOM 688 C C . ALA A 1 90 ? -2.553 -4.007 6.112 1.00 89.12 90 ALA A C 1
ATOM 690 O O . ALA A 1 90 ? -3.636 -4.013 5.530 1.00 89.12 90 ALA A O 1
ATOM 691 N N . GLY A 1 91 ? -2.432 -3.519 7.353 1.00 86.12 91 GLY A N 1
ATOM 692 C CA . GLY A 1 91 ? -3.541 -2.889 8.076 1.00 86.12 91 GLY A CA 1
ATOM 693 C C . GLY A 1 91 ? -4.083 -1.657 7.342 1.00 86.12 91 GLY A C 1
ATOM 694 O O . GLY A 1 91 ? -5.295 -1.535 7.150 1.00 86.12 91 GLY A O 1
ATOM 695 N N . PHE A 1 92 ? -3.191 -0.787 6.857 1.00 87.88 92 PHE A N 1
ATOM 696 C CA . PHE A 1 92 ? -3.568 0.345 6.002 1.00 87.88 92 PHE A CA 1
ATOM 697 C C . PHE A 1 92 ? -4.215 -0.111 4.694 1.00 87.88 92 PHE A C 1
ATOM 699 O O . PHE A 1 92 ? -5.287 0.386 4.348 1.00 87.88 92 PHE A O 1
ATOM 706 N N . ALA A 1 93 ? -3.604 -1.075 3.999 1.00 92.00 93 ALA A N 1
ATOM 707 C CA . ALA A 1 93 ? -4.102 -1.580 2.724 1.00 92.00 93 ALA A CA 1
ATOM 708 C C . ALA A 1 93 ? -5.526 -2.135 2.855 1.00 92.00 93 ALA A C 1
ATOM 710 O O . ALA A 1 93 ? -6.403 -1.781 2.068 1.00 92.00 93 ALA A O 1
ATOM 711 N N . LEU A 1 94 ? -5.793 -2.908 3.912 1.00 90.62 94 LEU A N 1
ATOM 712 C CA . LEU A 1 94 ? -7.124 -3.438 4.190 1.00 90.62 94 LEU A CA 1
ATOM 713 C C . LEU A 1 94 ? -8.147 -2.329 4.449 1.00 90.62 94 LEU A C 1
ATOM 715 O O . LEU A 1 94 ? -9.265 -2.392 3.942 1.00 90.62 94 LEU A O 1
ATOM 719 N N . GLN A 1 95 ? -7.808 -1.320 5.254 1.00 88.25 95 GLN A N 1
ATOM 720 C CA . GLN A 1 95 ? -8.760 -0.257 5.580 1.00 88.25 95 GLN A CA 1
ATOM 721 C C . GLN A 1 95 ? -9.066 0.657 4.395 1.00 88.25 95 GLN A C 1
ATOM 723 O O . GLN A 1 95 ? -10.220 1.062 4.214 1.00 88.25 95 GLN A O 1
ATOM 728 N N . VAL A 1 96 ? -8.049 0.972 3.598 1.00 91.56 96 VAL A N 1
ATOM 729 C CA . VAL A 1 96 ? -8.188 1.766 2.378 1.00 91.56 96 VAL A CA 1
ATOM 730 C C . VAL A 1 96 ? -9.003 0.988 1.343 1.00 91.56 96 VAL A C 1
ATOM 732 O O . VAL A 1 96 ? -10.023 1.497 0.876 1.00 91.56 96 VAL A O 1
ATOM 735 N N . GLY A 1 97 ? -8.652 -0.276 1.082 1.00 92.62 97 GLY A N 1
ATOM 736 C CA . GLY A 1 97 ? -9.395 -1.159 0.175 1.00 92.62 97 GLY A CA 1
ATOM 737 C C . GLY A 1 97 ? -10.851 -1.355 0.605 1.00 92.62 97 GLY A C 1
ATOM 738 O O . GLY A 1 97 ? -11.767 -1.171 -0.193 1.00 92.62 97 GLY A O 1
ATOM 739 N N . LYS A 1 98 ? -11.103 -1.600 1.901 1.00 90.94 98 LYS A N 1
ATOM 740 C CA . LYS A 1 98 ? -12.465 -1.687 2.465 1.00 90.94 98 LYS A CA 1
ATOM 741 C C . LYS A 1 98 ? -13.263 -0.401 2.258 1.00 90.94 98 LYS A C 1
ATOM 743 O O . LYS A 1 98 ? -14.474 -0.457 2.061 1.00 90.94 98 LYS A O 1
ATOM 748 N N . SER A 1 99 ? -12.620 0.758 2.344 1.00 91.19 99 SER A N 1
ATOM 749 C CA . SER A 1 99 ? -13.302 2.045 2.184 1.00 91.19 99 SER A CA 1
ATOM 750 C C . SER A 1 99 ? -13.637 2.346 0.726 1.00 91.19 99 SER A C 1
ATOM 752 O O . SER A 1 99 ? -14.694 2.922 0.473 1.00 91.19 99 SER A O 1
ATOM 754 N N . LEU A 1 100 ? -12.806 1.906 -0.223 1.00 93.25 100 LEU A N 1
ATOM 755 C CA . LEU A 1 100 ? -13.135 1.930 -1.651 1.00 93.25 100 LEU A CA 1
ATOM 756 C C . LEU A 1 100 ? -14.280 0.960 -1.983 1.00 93.25 100 LEU A C 1
ATOM 758 O O . LEU A 1 100 ? -15.247 1.351 -2.630 1.00 93.25 100 LEU A O 1
ATOM 762 N N . ALA A 1 101 ? -14.238 -0.261 -1.442 1.00 92.94 101 ALA A N 1
ATOM 763 C CA . ALA A 1 101 ? -15.280 -1.268 -1.656 1.00 92.94 101 ALA A CA 1
ATOM 764 C C . ALA A 1 101 ? -16.656 -0.806 -1.148 1.00 92.94 101 ALA A C 1
ATOM 766 O O . ALA A 1 101 ? -17.676 -1.062 -1.780 1.00 92.94 101 ALA A O 1
ATOM 767 N N . LYS A 1 102 ? -16.700 -0.052 -0.041 1.00 92.81 102 LYS A N 1
ATOM 768 C CA . LYS A 1 102 ? -17.935 0.588 0.452 1.00 92.81 102 LYS A CA 1
ATOM 769 C C . LYS A 1 102 ? -18.528 1.624 -0.509 1.00 92.81 102 LYS A C 1
ATOM 771 O O . LYS A 1 102 ? -19.713 1.906 -0.405 1.00 92.81 102 LYS A O 1
ATOM 776 N N . GLN A 1 103 ? -17.719 2.190 -1.403 1.00 92.25 103 GLN A N 1
ATOM 777 C CA . GLN A 1 103 ? -18.155 3.090 -2.478 1.00 92.25 103 GLN A CA 1
ATOM 778 C C . GLN A 1 103 ? -18.505 2.320 -3.768 1.00 92.25 103 GLN A C 1
ATOM 780 O O . GLN A 1 103 ? -18.755 2.940 -4.793 1.00 92.25 103 GLN A O 1
ATOM 785 N N . GLY A 1 104 ? -18.509 0.980 -3.740 1.00 93.50 104 GLY A N 1
ATOM 786 C CA . GLY A 1 104 ? -18.813 0.132 -4.897 1.00 93.50 104 GLY A CA 1
ATOM 787 C C . GLY A 1 104 ? -17.626 -0.137 -5.826 1.00 93.50 104 GLY A C 1
ATOM 788 O O . GLY A 1 104 ? -17.805 -0.763 -6.866 1.00 93.50 104 GLY A O 1
ATOM 789 N N . VAL A 1 105 ? -16.415 0.303 -5.465 1.00 95.62 105 VAL A N 1
ATOM 790 C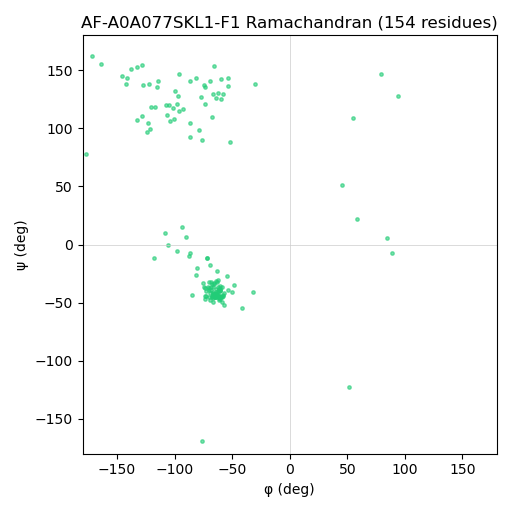 CA . VAL A 1 105 ? -15.208 0.117 -6.281 1.00 95.62 105 VAL A CA 1
ATOM 791 C C . VAL A 1 105 ? -14.315 -0.947 -5.650 1.00 95.62 105 VAL A C 1
ATOM 793 O O . VAL A 1 105 ? -13.738 -0.740 -4.582 1.00 95.62 105 VAL A O 1
ATOM 796 N N . PHE A 1 106 ? -14.194 -2.095 -6.314 1.00 94.88 106 PHE A N 1
ATOM 797 C CA . PHE A 1 106 ? -13.432 -3.243 -5.818 1.00 94.88 106 PHE A CA 1
ATOM 798 C C . PHE A 1 106 ? -12.030 -3.275 -6.421 1.00 94.88 106 PHE A C 1
ATOM 800 O O . PHE A 1 106 ? -11.877 -3.230 -7.638 1.00 94.88 106 PHE A O 1
ATOM 807 N N . VAL A 1 107 ? -11.019 -3.372 -5.557 1.00 95.50 107 VAL A N 1
ATOM 808 C CA . VAL A 1 107 ? -9.598 -3.416 -5.925 1.00 95.50 107 VAL A CA 1
ATOM 809 C C . VAL A 1 107 ? -8.959 -4.632 -5.268 1.00 95.50 107 VAL A C 1
ATOM 811 O O . VAL A 1 107 ? -9.207 -4.910 -4.089 1.00 95.50 107 VAL A O 1
ATOM 814 N N . GLU A 1 108 ? -8.117 -5.341 -6.013 1.00 95.06 108 GLU A N 1
ATOM 815 C CA . GLU A 1 108 ? -7.379 -6.486 -5.488 1.00 95.06 108 GLU A CA 1
ATOM 816 C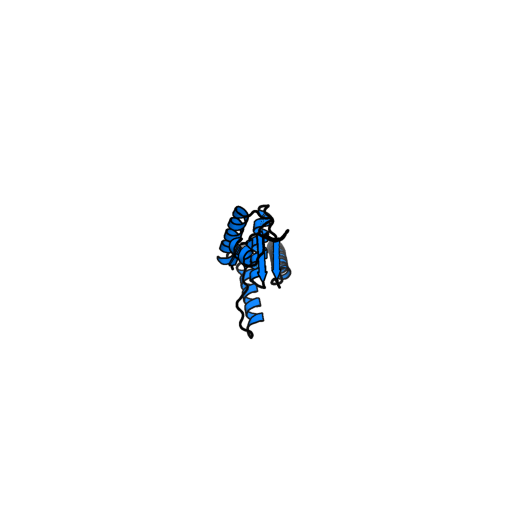 C . GLU A 1 108 ? -6.441 -6.050 -4.353 1.00 95.06 108 GLU A C 1
ATOM 818 O O . GLU A 1 108 ? -5.720 -5.057 -4.460 1.00 95.06 108 GLU A O 1
ATOM 823 N N . THR A 1 109 ? -6.492 -6.760 -3.224 1.00 95.31 109 THR A N 1
ATOM 824 C CA . THR A 1 109 ? -5.821 -6.355 -1.981 1.00 95.31 109 THR A CA 1
ATOM 825 C C . THR A 1 109 ? -4.963 -7.500 -1.443 1.00 95.31 109 THR A C 1
ATOM 827 O O . THR A 1 109 ? -5.492 -8.489 -0.941 1.00 95.31 109 THR A O 1
ATOM 830 N N . HIS A 1 110 ? -3.638 -7.353 -1.500 1.00 94.50 110 HIS A N 1
ATOM 831 C CA . HIS A 1 110 ? -2.671 -8.357 -1.044 1.00 94.50 110 HIS A CA 1
ATOM 832 C C . HIS A 1 110 ? -2.098 -7.992 0.329 1.00 94.50 110 HIS A C 1
ATOM 834 O O . HIS A 1 110 ? -1.436 -6.966 0.503 1.00 94.50 110 HIS A O 1
ATOM 840 N N . LEU A 1 111 ? -2.340 -8.839 1.326 1.00 92.75 111 LEU A N 1
ATOM 841 C CA . LEU A 1 111 ? -2.000 -8.561 2.721 1.00 92.75 111 LEU A CA 1
ATOM 842 C C . LEU A 1 111 ? -0.974 -9.568 3.231 1.00 92.75 111 LEU A C 1
ATOM 844 O O . LEU A 1 111 ? -1.261 -10.758 3.321 1.00 92.75 111 LEU A O 1
ATOM 848 N N . PHE A 1 112 ? 0.203 -9.086 3.619 1.00 90.12 112 PHE A N 1
ATOM 849 C CA . PHE A 1 112 ? 1.286 -9.925 4.125 1.00 90.12 112 PHE A CA 1
ATOM 850 C C . PHE A 1 112 ? 1.445 -9.728 5.629 1.00 90.12 112 PHE A C 1
ATOM 852 O O . PHE A 1 112 ? 1.719 -8.618 6.084 1.00 90.12 112 PHE A O 1
ATOM 859 N N . ASN A 1 113 ? 1.277 -10.804 6.401 1.00 85.12 113 ASN A N 1
ATOM 860 C CA . ASN A 1 113 ? 1.325 -10.775 7.866 1.00 85.12 113 ASN A CA 1
ATOM 861 C C . ASN A 1 113 ? 0.522 -9.597 8.471 1.00 85.12 113 ASN A C 1
ATOM 863 O O . ASN A 1 113 ? 1.091 -8.790 9.211 1.00 85.12 113 ASN A O 1
ATOM 867 N N . PRO A 1 114 ? -0.759 -9.402 8.091 1.00 77.81 114 PRO A N 1
ATOM 868 C CA . PRO A 1 114 ? -1.528 -8.290 8.623 1.00 77.81 114 PRO A CA 1
ATOM 869 C C . PRO A 1 114 ? -1.621 -8.405 10.147 1.00 77.81 114 PRO A C 1
ATOM 871 O O . PRO A 1 114 ? -1.787 -9.519 10.651 1.00 77.81 114 PRO A O 1
ATOM 874 N N . PRO A 1 115 ? -1.558 -7.284 10.895 1.00 69.31 115 PRO A N 1
ATOM 875 C CA . PRO A 1 115 ? -1.870 -7.325 12.317 1.00 69.31 115 PRO A CA 1
ATOM 876 C C . PRO A 1 115 ? -3.248 -7.960 12.454 1.00 69.31 115 PRO A C 1
ATOM 878 O O . PRO A 1 115 ? -4.117 -7.643 11.643 1.00 69.31 115 PRO A O 1
ATOM 881 N N . SER A 1 116 ? -3.439 -8.872 13.410 1.00 56.06 116 SER A N 1
ATOM 882 C CA . SER A 1 116 ? -4.675 -9.645 13.583 1.00 56.06 116 SER A CA 1
ATOM 883 C C . SER A 1 116 ? -5.906 -8.733 13.629 1.00 56.06 116 SER A C 1
ATOM 885 O O . SER A 1 116 ? -6.371 -8.301 14.679 1.00 56.06 116 SER A O 1
ATOM 887 N N . VAL A 1 117 ? -6.460 -8.443 12.457 1.00 49.69 117 VAL A N 1
ATOM 888 C CA . VAL A 1 117 ? -7.573 -7.516 12.220 1.00 49.69 117 VAL A CA 1
ATOM 889 C C . VAL A 1 117 ? -8.881 -8.061 12.791 1.00 49.69 117 VAL A C 1
ATOM 891 O O . VAL A 1 117 ? -9.805 -7.297 13.064 1.00 49.69 117 VAL A O 1
ATOM 894 N N . SER A 1 118 ? -8.918 -9.369 13.065 1.00 47.84 118 SER A N 1
ATOM 895 C CA . SER A 1 118 ? -9.969 -10.029 13.841 1.00 47.84 118 SER A CA 1
ATOM 896 C C . SER A 1 118 ? -9.917 -9.664 15.334 1.00 47.84 118 SER A C 1
ATOM 898 O O . SER A 1 118 ? -10.958 -9.517 15.969 1.00 47.84 118 SER A O 1
ATOM 900 N N . LEU A 1 119 ? -8.734 -9.406 15.906 1.00 45.81 119 LEU A N 1
ATOM 901 C CA . LEU A 1 119 ? -8.608 -9.010 17.312 1.00 45.81 119 LEU A CA 1
ATOM 902 C C . LEU A 1 119 ? -9.097 -7.571 17.532 1.00 45.81 119 LEU A C 1
ATOM 904 O O . LEU A 1 119 ? -9.873 -7.324 18.442 1.00 45.81 119 LEU A O 1
ATOM 908 N N . ALA A 1 120 ? -8.727 -6.634 16.654 1.00 48.22 120 ALA A N 1
ATOM 909 C CA . ALA A 1 120 ? -9.145 -5.233 16.769 1.00 48.22 120 ALA A CA 1
ATOM 910 C C . ALA A 1 120 ? -10.643 -5.017 16.462 1.00 48.22 120 ALA A C 1
ATOM 912 O O . ALA A 1 120 ? -11.297 -4.213 17.126 1.00 48.22 120 ALA A O 1
ATOM 913 N N . MET A 1 121 ? -11.223 -5.744 15.493 1.00 50.62 121 MET A N 1
ATOM 914 C CA . MET A 1 121 ? -12.677 -5.707 15.266 1.00 50.62 121 MET A CA 1
ATOM 915 C C . MET A 1 121 ? -13.461 -6.462 16.344 1.00 50.62 121 MET A C 1
ATOM 917 O O . MET A 1 121 ? -14.522 -5.980 16.739 1.00 50.62 121 MET A O 1
ATOM 921 N N . SER A 1 122 ? -12.961 -7.600 16.848 1.00 47.44 122 SER A N 1
ATOM 922 C CA . SER A 1 122 ? -13.631 -8.303 17.950 1.00 47.44 122 SER A CA 1
ATOM 923 C C . SER A 1 122 ? -13.581 -7.485 19.237 1.00 47.44 122 SER A C 1
ATOM 925 O O . SER A 1 122 ? -14.642 -7.274 19.811 1.00 47.44 122 SER A O 1
ATOM 927 N N . LEU A 1 123 ? -12.435 -6.910 19.624 1.00 47.81 123 LEU A N 1
ATOM 928 C CA . LEU A 1 123 ? -12.312 -6.006 20.778 1.00 47.81 123 LEU A CA 1
ATOM 929 C C . LEU A 1 123 ? -13.239 -4.797 20.670 1.00 47.81 123 LEU A C 1
ATOM 931 O O . LEU A 1 123 ? -13.897 -4.451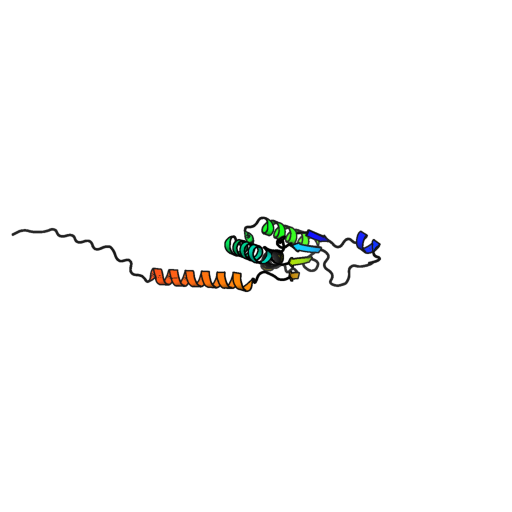 21.646 1.00 47.81 123 LEU A O 1
ATOM 935 N N . ARG A 1 124 ? -13.357 -4.189 19.485 1.00 52.69 124 ARG A N 1
ATOM 936 C CA . ARG A 1 124 ? -14.308 -3.095 19.259 1.00 52.69 124 ARG A CA 1
ATOM 937 C C . ARG A 1 124 ? -15.757 -3.563 19.394 1.00 52.69 124 ARG A C 1
ATOM 939 O O . ARG A 1 124 ? -16.531 -2.918 20.086 1.00 52.69 124 ARG A O 1
ATOM 946 N N . SER A 1 125 ? -16.112 -4.704 18.802 1.00 53.47 125 SER A N 1
ATOM 947 C CA . SER A 1 125 ? -17.466 -5.261 18.925 1.00 53.47 125 SER A CA 1
ATOM 948 C C . SER A 1 125 ? -17.803 -5.687 20.360 1.00 53.47 125 SER A C 1
ATOM 950 O O . SER A 1 125 ? -18.946 -5.558 20.787 1.00 53.47 125 SER A O 1
ATOM 952 N N . ILE A 1 126 ? -16.813 -6.169 21.117 1.00 58.03 126 ILE A N 1
ATOM 953 C CA . ILE A 1 126 ? -16.945 -6.584 22.515 1.00 58.03 126 ILE A CA 1
ATOM 954 C C . ILE A 1 126 ? -17.067 -5.347 23.406 1.00 58.03 126 ILE A C 1
ATOM 956 O O . ILE A 1 126 ? -17.956 -5.310 24.247 1.00 58.03 126 ILE A O 1
ATOM 960 N N . GLY A 1 127 ? -16.253 -4.312 23.185 1.00 59.31 127 GLY A N 1
ATOM 961 C CA . GLY A 1 127 ? -16.328 -3.039 23.904 1.00 59.31 127 GLY A CA 1
ATOM 962 C C . GLY A 1 127 ? -17.629 -2.278 23.639 1.00 59.31 127 GLY A C 1
ATOM 963 O O . GLY A 1 127 ? -18.254 -1.793 24.578 1.00 59.31 127 GLY A O 1
ATOM 964 N N . GLU A 1 128 ? -18.096 -2.233 22.388 1.00 61.03 128 GLU A N 1
ATOM 965 C CA . GLU A 1 128 ? -19.386 -1.627 22.022 1.00 61.03 128 GLU A CA 1
ATOM 966 C C . GLU A 1 128 ? -20.562 -2.388 22.666 1.00 61.03 128 GLU A C 1
ATOM 968 O O . GLU A 1 128 ? -21.462 -1.769 23.240 1.00 61.03 128 GLU A O 1
ATOM 973 N N . LYS A 1 129 ? -20.532 -3.730 22.664 1.00 65.75 129 LYS A N 1
ATOM 974 C CA . LYS A 1 129 ? -21.547 -4.559 23.340 1.00 65.75 129 LYS A CA 1
ATOM 975 C C . LYS A 1 129 ? -21.496 -4.417 24.862 1.00 65.75 129 LYS A C 1
ATOM 977 O O . LYS A 1 129 ? -22.544 -4.286 25.491 1.00 65.75 129 LYS A O 1
ATOM 982 N N . ALA A 1 130 ? -20.306 -4.394 25.454 1.00 71.31 130 ALA A N 1
ATOM 983 C CA . ALA A 1 130 ? -20.121 -4.216 26.891 1.00 71.31 130 ALA A CA 1
ATOM 984 C C . ALA A 1 130 ? -20.580 -2.826 27.351 1.00 71.31 130 ALA A C 1
ATOM 986 O O . ALA A 1 130 ? -21.288 -2.718 28.349 1.00 71.31 130 ALA A O 1
ATOM 987 N N . GLY A 1 131 ? -20.264 -1.772 26.592 1.00 72.12 131 GLY A N 1
ATOM 988 C CA . GLY A 1 131 ? -20.726 -0.410 26.863 1.00 72.12 131 GLY A CA 1
ATOM 989 C C . GLY A 1 131 ? -22.249 -0.281 26.793 1.00 72.12 131 GLY A C 1
ATOM 990 O O . GLY A 1 131 ? -22.850 0.368 27.647 1.00 72.12 131 GLY A O 1
ATOM 991 N N . PHE A 1 132 ? -22.893 -0.946 25.830 1.00 74.00 132 PHE A N 1
ATOM 992 C CA . PHE A 1 132 ? -24.354 -0.992 25.731 1.00 74.00 132 PHE A CA 1
ATOM 993 C C . PHE A 1 132 ? -24.998 -1.716 26.924 1.00 74.00 132 PHE A C 1
ATOM 995 O O . PHE A 1 132 ? -25.947 -1.200 27.519 1.00 74.00 132 PHE A O 1
ATOM 1002 N N . VAL A 1 133 ? -24.456 -2.873 27.320 1.00 81.38 133 VAL A N 1
ATOM 1003 C CA . VAL A 1 133 ? -24.933 -3.639 28.486 1.00 81.38 133 VAL A CA 1
ATOM 1004 C C . VAL A 1 133 ? -24.721 -2.858 29.785 1.00 81.38 133 VAL A C 1
ATOM 1006 O O . VAL A 1 133 ? -25.639 -2.772 30.597 1.00 81.38 133 VAL A O 1
ATOM 1009 N N . TRP A 1 134 ? -23.566 -2.212 29.955 1.00 78.00 134 TRP A N 1
ATOM 1010 C CA . TRP A 1 134 ? -23.279 -1.355 31.107 1.00 78.00 134 TRP A CA 1
ATOM 1011 C C . TRP A 1 134 ? -24.224 -0.156 31.183 1.00 78.00 134 TRP A C 1
ATOM 1013 O O . TRP A 1 134 ? -24.750 0.150 32.250 1.00 78.00 134 TRP A O 1
ATOM 1023 N N . LYS A 1 135 ? -24.501 0.505 30.052 1.00 80.69 135 LYS A N 1
ATOM 1024 C CA . LYS A 1 135 ? -25.436 1.638 29.996 1.00 80.69 135 LYS A CA 1
ATOM 1025 C C . LYS A 1 135 ? -26.862 1.207 30.352 1.00 80.69 135 LYS A C 1
ATOM 1027 O O . LYS A 1 135 ? -27.540 1.930 31.076 1.00 80.69 135 LYS A O 1
ATOM 1032 N N . ARG A 1 136 ? -27.280 0.015 29.910 1.00 80.56 136 ARG A N 1
ATOM 1033 C CA . ARG A 1 136 ? -28.579 -0.587 30.251 1.00 80.56 136 ARG A CA 1
ATOM 1034 C C . ARG A 1 136 ? -28.678 -0.960 31.734 1.00 80.56 136 ARG A C 1
ATOM 1036 O O . ARG A 1 136 ? -29.690 -0.661 32.359 1.00 80.56 136 ARG A O 1
ATOM 1043 N N . LEU A 1 137 ? -27.627 -1.542 32.311 1.00 79.88 137 LEU A N 1
ATOM 1044 C CA . LEU A 1 137 ? -27.557 -1.822 33.750 1.00 79.88 137 LEU A CA 1
ATOM 1045 C C . LEU A 1 137 ? -27.570 -0.534 34.578 1.00 79.88 137 LEU A C 1
ATOM 1047 O O . LEU A 1 137 ? -28.319 -0.434 35.544 1.00 79.88 137 LEU A O 1
ATOM 1051 N N . LYS A 1 138 ? -26.812 0.488 34.165 1.00 81.44 138 LYS A N 1
ATOM 1052 C CA . LYS A 1 138 ? -26.776 1.783 34.854 1.00 81.44 138 LYS A CA 1
ATOM 1053 C C . LYS A 1 138 ? -28.140 2.478 34.854 1.00 81.44 138 LYS A C 1
ATOM 1055 O O . LYS A 1 138 ? -28.493 3.083 35.854 1.00 81.44 138 LYS A O 1
ATOM 1060 N N . SER A 1 139 ? -28.921 2.362 33.776 1.00 79.94 139 SER A N 1
ATOM 1061 C CA . SER A 1 139 ? -30.290 2.904 33.721 1.00 79.94 139 SER A CA 1
ATOM 1062 C C . SER A 1 139 ? -31.315 2.143 34.569 1.00 79.94 139 SER A C 1
ATOM 1064 O O . SER A 1 139 ? -32.429 2.624 34.732 1.00 79.94 139 SER A O 1
ATOM 1066 N N . MET A 1 140 ? -30.967 0.959 35.078 1.00 79.25 140 MET A N 1
ATOM 1067 C CA . MET A 1 140 ? -31.821 0.157 35.961 1.00 79.25 140 MET A CA 1
ATOM 1068 C C . MET A 1 140 ? -31.476 0.341 37.445 1.00 79.25 140 MET A C 1
ATOM 1070 O O . MET A 1 140 ? -32.176 -0.199 38.298 1.00 79.25 140 MET A O 1
ATOM 1074 N N . LEU A 1 141 ? -30.413 1.087 37.766 1.00 76.56 141 LEU A N 1
ATOM 1075 C CA . LEU A 1 141 ? -30.091 1.435 39.146 1.00 76.56 141 LEU A CA 1
ATOM 1076 C C . LEU A 1 141 ? -31.030 2.561 39.616 1.00 76.56 141 LEU A C 1
ATOM 1078 O O . LEU A 1 141 ? -31.107 3.590 38.941 1.00 76.56 141 LEU A O 1
ATOM 1082 N N . PRO A 1 142 ? -31.734 2.397 40.752 1.00 64.50 142 PRO A N 1
ATOM 1083 C CA . PRO A 1 142 ? -32.601 3.438 41.283 1.00 64.50 142 PRO A CA 1
ATOM 1084 C C . PRO A 1 142 ? -31.777 4.671 41.668 1.00 64.50 142 PRO A C 1
ATOM 1086 O O . PRO A 1 142 ? -30.822 4.577 42.442 1.00 64.50 142 PRO A O 1
ATOM 1089 N N . SER A 1 143 ? -32.149 5.835 41.137 1.00 53.44 143 SER A N 1
ATOM 1090 C CA . SER A 1 143 ? -31.643 7.124 41.603 1.00 53.44 143 SER A CA 1
ATOM 1091 C C . SER A 1 143 ? -32.330 7.478 42.923 1.00 53.44 143 SER A C 1
ATOM 1093 O O . SER A 1 143 ? -33.388 8.100 42.920 1.00 53.44 143 SER A O 1
ATOM 1095 N N . ASN A 1 144 ? -31.751 7.071 44.050 1.00 49.25 144 ASN A N 1
ATOM 1096 C CA . ASN A 1 144 ? -32.218 7.502 45.366 1.00 49.25 144 ASN A CA 1
ATOM 1097 C C . ASN A 1 144 ? -31.325 8.623 45.897 1.00 49.25 144 ASN A C 1
ATOM 1099 O O . ASN A 1 144 ? -30.195 8.350 46.293 1.00 49.25 144 ASN A O 1
ATOM 1103 N N . ALA A 1 145 ? -31.857 9.848 45.924 1.00 44.12 145 ALA A N 1
ATOM 1104 C CA . ALA A 1 145 ? -31.732 10.776 47.052 1.00 44.12 145 ALA A CA 1
ATOM 1105 C C . ALA A 1 145 ? -32.532 12.064 46.779 1.00 44.12 145 ALA A C 1
ATOM 1107 O O . ALA A 1 145 ? -31.959 13.101 46.469 1.00 44.12 145 ALA A O 1
ATOM 1108 N N . GLU A 1 146 ? -33.852 12.004 46.942 1.00 45.94 146 GLU A N 1
ATOM 1109 C CA . GLU A 1 146 ? -34.606 13.142 47.471 1.00 45.94 146 GLU A CA 1
ATOM 1110 C C . GLU A 1 146 ? -35.537 12.598 48.552 1.00 45.94 146 GLU A C 1
ATOM 1112 O O . GLU A 1 146 ? -36.519 11.919 48.260 1.00 45.94 146 GLU A O 1
ATOM 1117 N N . THR A 1 147 ? -35.208 12.882 49.810 1.00 36.12 147 THR A N 1
ATOM 1118 C CA . THR A 1 147 ? -36.182 12.821 50.896 1.00 36.12 147 THR A CA 1
ATOM 1119 C C . THR A 1 147 ? -36.223 14.209 51.508 1.00 36.12 147 THR A C 1
ATOM 1121 O O . THR A 1 147 ? -35.338 14.604 52.262 1.00 36.12 147 THR A O 1
ATOM 1124 N N . GLN A 1 148 ? -37.235 14.968 51.097 1.00 47.25 148 GLN A N 1
ATOM 1125 C CA . GLN A 1 148 ? -37.731 16.121 51.830 1.00 47.25 148 GLN A CA 1
ATOM 1126 C C . GLN A 1 148 ? -38.361 15.606 53.129 1.00 47.25 148 GLN A C 1
ATOM 1128 O O . GLN A 1 148 ? -39.212 14.719 53.087 1.00 47.25 148 GLN A O 1
ATOM 1133 N N . THR A 1 149 ? -37.989 16.178 54.267 1.00 35.03 149 THR A N 1
ATOM 1134 C CA . THR A 1 149 ? -38.813 16.139 55.480 1.00 35.03 149 THR A CA 1
ATOM 1135 C C . THR A 1 149 ? -39.045 17.575 55.911 1.00 35.03 149 THR A C 1
ATOM 1137 O O . THR A 1 149 ? -38.186 18.198 56.529 1.00 35.03 149 THR A O 1
ATOM 1140 N N . ASN A 1 150 ? -40.204 18.091 55.501 1.00 44.84 150 ASN A N 1
ATOM 1141 C CA . ASN A 1 150 ? -40.856 19.224 56.136 1.00 44.84 150 ASN A CA 1
ATOM 1142 C C . ASN A 1 150 ? -41.434 18.722 57.464 1.00 44.84 150 ASN A C 1
ATOM 1144 O O . ASN A 1 150 ? -42.274 17.825 57.450 1.00 44.84 150 ASN A O 1
ATOM 1148 N N . GLU A 1 151 ? -41.021 19.311 58.579 1.00 50.56 151 GLU A N 1
ATOM 1149 C CA . GLU A 1 151 ? -41.784 19.277 59.825 1.00 50.56 151 GLU A CA 1
ATOM 1150 C C . GLU A 1 151 ? -42.044 20.722 60.242 1.00 50.56 151 GLU A C 1
ATOM 1152 O O . GLU A 1 151 ? -41.145 21.414 60.708 1.00 50.56 151 GLU A O 1
ATOM 1157 N N . GLU A 1 152 ? -43.281 21.173 60.043 1.00 45.75 152 GLU A N 1
ATOM 1158 C CA . GLU A 1 152 ? -43.857 22.324 60.732 1.00 45.75 152 GLU A CA 1
ATOM 1159 C C . GLU A 1 152 ? -45.355 22.080 60.972 1.00 45.75 152 GLU A C 1
ATOM 1161 O O . GLU A 1 152 ? -46.036 21.523 60.107 1.00 45.75 152 GLU A O 1
ATOM 1166 N N . LEU A 1 153 ? -45.807 22.593 62.130 1.00 46.59 153 LEU A N 1
ATOM 1167 C CA . LEU A 1 153 ? -47.173 22.790 62.659 1.00 46.59 153 LEU A CA 1
ATOM 1168 C C . LEU A 1 153 ? -47.709 21.651 63.563 1.00 46.59 153 LEU A C 1
ATOM 1170 O O . LEU A 1 153 ? -47.735 20.495 63.165 1.00 46.59 153 LEU A O 1
ATOM 1174 N N . GLU A 1 154 ? -48.215 21.879 64.782 1.00 43.94 154 GLU A N 1
ATOM 1175 C CA . GLU A 1 154 ? -48.441 23.102 65.568 1.00 43.94 154 GLU A CA 1
ATOM 1176 C C . GLU A 1 154 ? -48.863 22.732 67.015 1.00 43.94 154 GLU A C 1
ATOM 1178 O O . GLU A 1 154 ? -49.300 21.619 67.296 1.00 43.94 154 GLU A O 1
ATOM 1183 N N . THR A 1 155 ? -48.740 23.718 67.902 1.00 40.31 155 THR A N 1
ATOM 1184 C CA . THR A 1 155 ? -49.259 23.896 69.276 1.00 40.31 155 THR A CA 1
ATOM 1185 C C . THR A 1 155 ? -50.596 23.242 69.675 1.00 40.31 155 THR A C 1
ATOM 1187 O O . THR A 1 155 ? -51.604 23.451 69.001 1.00 40.31 155 THR A O 1
ATOM 1190 N N . GLN A 1 156 ? -50.642 22.667 70.889 1.00 39.91 156 GLN A N 1
ATOM 1191 C CA . GLN A 1 156 ? -51.394 23.173 72.064 1.00 39.91 156 GLN A CA 1
ATOM 1192 C C . GLN A 1 156 ? -50.904 22.522 73.364 1.00 39.91 156 GLN A C 1
ATOM 1194 O O . GLN A 1 156 ? -50.607 21.308 73.340 1.00 39.91 156 GLN A O 1
#

Solvent-accessible surface area (backbone atoms only — not comparable to full-atom values): 9034 Å² total; per-residue (Å²): 106,50,76,49,66,69,51,68,70,64,32,48,76,73,68,43,88,64,84,61,91,90,60,57,47,31,37,42,40,31,63,39,78,91,67,57,88,92,47,44,70,57,55,51,49,52,49,47,49,46,40,66,72,65,36,54,81,73,38,70,69,40,50,53,51,39,50,52,49,50,53,50,27,72,75,60,36,40,90,25,30,34,34,28,14,36,32,60,8,12,48,51,36,52,55,39,46,53,55,39,39,74,72,74,46,64,53,52,73,49,65,39,72,45,59,67,62,66,54,57,50,46,52,49,53,49,50,54,51,49,51,52,52,50,52,55,52,56,73,68,53,83,88,84,85,84,80,86,80,88,85,82,88,82,92,132

Sequence (156 aa):
GAILEWDRSAALADFILMRPSGAPRAVLALRGTLLKTPTIRRDMEDDLRFLAWESLKGSVRYSVALEALKSTVEKYGSFNVCIAGHSLGAGFALQVGKSLAKQGVFVETHLFNPPSVSLAMSLRSIGEKAGFVWKRLKSMLPSNAETQTNEELETQ

Foldseek 3Di:
DDKDADDCVVCVVVVNNDDDPQAARIEAEFEDDPDDPPCVVVVLVVLVVCCLVVPPCPDPVLVVSLVVQVVVCVVRNQSRYAYEYEARRLVSQVVSQVVCVVVVRHHHYYYHNYDPPVVSVVVVVVVVVVVVVVVVVVVPDDPDDDDDDDDDDDDD

Organism: NCBI:txid1392808

Mean predicted aligned error: 13.62 Å

InterPro domains:
  IPR002921 Fungal lipase-type domain [PF01764] (64-106)
  IPR029058 Alpha/Beta hydrolase fold [G3DSA:3.40.50.1820] (7-130)
  IPR029058 Alpha/Beta hydrolase fold [SSF53474] (17-129)